Protein AF-A0A7X9IWI2-F1 (afdb_monomer_lite)

Secondary structure (DSSP, 8-state):
-----S-EEEETTPPPEESSP-S----SEEEEEEEEETTTTEEEEEEEEE-TT--------HHHHH-PSPPP-

Foldseek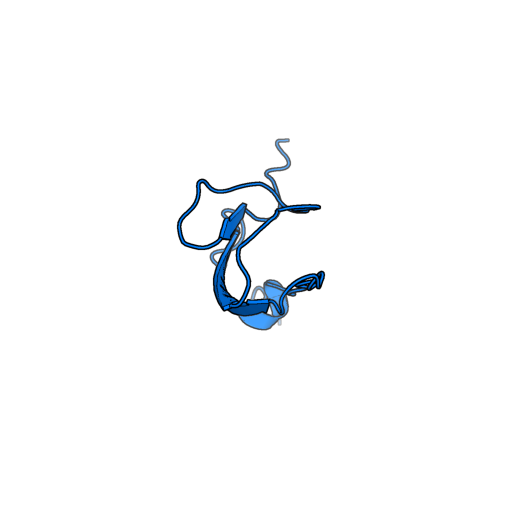 3Di:
DDPDQQKWKDKQPPDTDGPPDPDDDDDAAWIWIWIQGPVDRFIDTDIDGHHPPDDDDDDDDRCVVVPDDPPDD

Sequence (73 aa):
MFVLPWAYVSIDGSAPVETPLRGREVTAGRHRVVIDNPSMPCRLEEPVDVPAGEVVVVRRSLFERCGGPPAAR

pLDDT: mean 85.31, std 15.55, range [43.28, 97.94]

Structure (mmCIF, N/CA/C/O backbone):
data_AF-A0A7X9IWI2-F1
#
_entry.id   AF-A0A7X9IWI2-F1
#
loop_
_atom_site.group_PDB
_atom_site.id
_atom_site.type_symbol
_atom_site.label_atom_id
_atom_site.label_alt_id
_atom_site.label_comp_id
_atom_site.label_asym_id
_atom_site.label_entity_id
_atom_site.label_seq_id
_atom_site.pdbx_PDB_ins_code
_atom_site.Cartn_x
_atom_site.Cartn_y
_atom_site.Cartn_z
_atom_site.occupancy
_atom_site.B_iso_or_equiv
_atom_site.auth_seq_id
_atom_site.auth_comp_id
_atom_site.auth_asym_id
_atom_site.auth_atom_id
_atom_site.pdbx_PDB_model_num
ATOM 1 N N . MET A 1 1 ? 0.145 8.754 -27.932 1.00 43.28 1 MET A N 1
ATOM 2 C CA . MET A 1 1 ? 1.019 8.719 -26.742 1.00 43.28 1 MET A CA 1
ATOM 3 C C . MET A 1 1 ? 0.138 8.354 -25.563 1.00 43.28 1 MET A C 1
ATOM 5 O O . MET A 1 1 ? -0.687 9.171 -25.185 1.00 43.28 1 MET A O 1
ATOM 9 N N . PHE A 1 2 ? 0.210 7.119 -25.070 1.00 44.62 2 PHE A N 1
ATOM 10 C CA . PHE A 1 2 ? -0.550 6.711 -23.888 1.00 44.62 2 PHE A CA 1
ATOM 11 C C . PHE A 1 2 ? 0.370 6.855 -22.681 1.00 44.62 2 PHE A C 1
ATOM 13 O O . PHE A 1 2 ? 1.380 6.162 -22.589 1.00 44.62 2 PHE A O 1
ATOM 20 N N . VAL A 1 3 ? 0.061 7.801 -21.798 1.00 50.69 3 VAL A N 1
ATOM 21 C CA . VAL A 1 3 ? 0.638 7.826 -20.455 1.00 50.69 3 VAL A CA 1
ATOM 22 C C . VAL A 1 3 ? -0.077 6.738 -19.662 1.00 50.69 3 VAL A C 1
ATOM 24 O O . VAL A 1 3 ? -1.225 6.901 -19.268 1.00 50.69 3 VAL A O 1
ATOM 27 N N . LEU A 1 4 ? 0.560 5.576 -19.533 1.00 55.78 4 LEU A N 1
ATOM 28 C CA . LEU A 1 4 ? 0.090 4.538 -18.620 1.00 55.78 4 LEU A CA 1
ATOM 29 C C . LEU A 1 4 ? 0.273 5.043 -17.176 1.00 55.78 4 LEU A C 1
ATOM 31 O O . LEU A 1 4 ? 1.210 5.813 -16.927 1.00 55.78 4 LEU A O 1
ATOM 35 N N . PRO A 1 5 ? -0.595 4.652 -16.227 1.00 58.72 5 PRO A N 1
ATOM 36 C CA . PRO A 1 5 ? -0.402 4.980 -14.818 1.00 58.72 5 PRO A CA 1
ATOM 37 C C . PRO A 1 5 ? 1.000 4.560 -14.370 1.00 58.72 5 PRO A C 1
ATOM 39 O O . PRO A 1 5 ? 1.505 3.499 -14.742 1.00 58.72 5 PRO A O 1
ATOM 42 N N . TRP A 1 6 ? 1.646 5.409 -13.571 1.00 74.50 6 TRP A N 1
ATOM 43 C CA . TRP A 1 6 ? 3.028 5.180 -13.147 1.00 74.50 6 TRP A CA 1
ATOM 44 C C . TRP A 1 6 ? 3.174 3.970 -12.217 1.00 74.50 6 TRP A C 1
ATOM 46 O O . TRP A 1 6 ? 4.270 3.436 -12.118 1.00 74.50 6 TRP A O 1
ATOM 56 N N . ALA A 1 7 ? 2.111 3.540 -11.529 1.00 88.19 7 ALA A N 1
ATOM 57 C CA . ALA A 1 7 ? 2.069 2.276 -10.800 1.00 88.19 7 ALA A CA 1
ATOM 58 C C . ALA A 1 7 ? 0.624 1.840 -10.497 1.00 88.19 7 ALA A C 1
ATOM 60 O O . ALA A 1 7 ? -0.291 2.661 -10.404 1.00 88.19 7 ALA A O 1
ATOM 61 N N . TYR A 1 8 ? 0.451 0.545 -10.264 1.00 93.00 8 TYR A N 1
ATOM 62 C CA . TYR A 1 8 ? -0.723 -0.054 -9.650 1.00 93.00 8 TYR A CA 1
ATOM 63 C C . TYR A 1 8 ? -0.422 -0.447 -8.205 1.00 93.00 8 TYR A C 1
ATOM 65 O O . TYR A 1 8 ? 0.673 -0.906 -7.886 1.00 93.00 8 TYR A O 1
ATOM 73 N N . VAL A 1 9 ? -1.412 -0.295 -7.332 1.00 94.62 9 VAL A N 1
ATOM 74 C CA . VAL A 1 9 ? -1.366 -0.678 -5.921 1.00 94.62 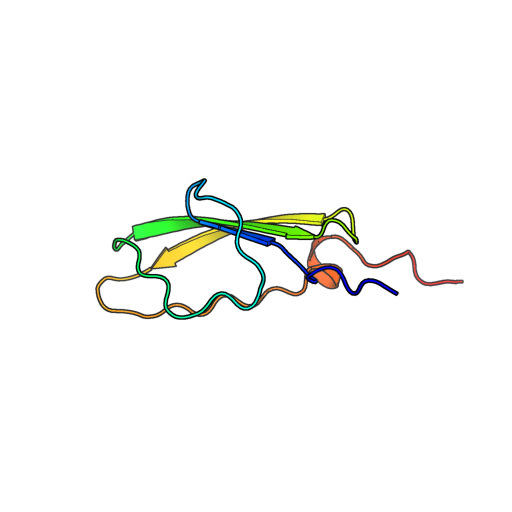9 VAL A CA 1
ATOM 75 C C . VAL A 1 9 ? -2.437 -1.717 -5.650 1.00 94.62 9 VAL A C 1
ATOM 77 O O . VAL A 1 9 ? -3.594 -1.524 -6.012 1.00 94.62 9 VAL A O 1
ATOM 80 N N . SER A 1 10 ? -2.076 -2.787 -4.953 1.00 95.81 10 SER A N 1
ATOM 81 C CA . SER A 1 10 ? -3.040 -3.682 -4.311 1.00 95.81 10 SER A CA 1
ATOM 82 C C . SER A 1 10 ? -2.752 -3.764 -2.819 1.00 95.81 10 SER A C 1
ATOM 84 O O . SER A 1 10 ? -1.598 -3.724 -2.392 1.00 95.81 10 SER A O 1
ATOM 86 N N . ILE A 1 11 ? -3.817 -3.851 -2.028 1.00 97.00 11 ILE A N 1
ATOM 87 C CA . ILE A 1 11 ? -3.748 -4.030 -0.576 1.00 97.00 11 ILE A CA 1
ATOM 88 C C . ILE A 1 11 ? -4.389 -5.377 -0.267 1.00 97.00 11 ILE A C 1
ATOM 90 O O . ILE A 1 11 ? -5.522 -5.618 -0.684 1.00 97.00 11 ILE A O 1
ATOM 94 N N . ASP A 1 12 ? -3.641 -6.269 0.377 1.00 96.75 12 ASP A N 1
ATOM 95 C CA . ASP A 1 12 ? -4.069 -7.620 0.767 1.00 96.75 12 ASP A CA 1
ATOM 96 C C . ASP A 1 12 ? -4.646 -8.460 -0.385 1.00 96.75 12 ASP A C 1
ATOM 98 O O . ASP A 1 12 ? -5.573 -9.247 -0.212 1.00 96.75 12 ASP A O 1
ATOM 102 N N . GLY A 1 13 ? -4.105 -8.284 -1.594 1.00 95.69 13 GLY A N 1
ATOM 103 C CA . GLY A 1 13 ? -4.553 -9.014 -2.786 1.00 95.69 13 GLY A CA 1
ATOM 104 C C . GLY A 1 13 ? -5.841 -8.482 -3.424 1.00 95.69 13 GLY A C 1
ATOM 105 O O . GLY A 1 13 ? -6.376 -9.125 -4.324 1.00 95.69 13 GLY A O 1
ATOM 106 N N . SER A 1 14 ? -6.336 -7.315 -2.999 1.00 95.44 14 SER A N 1
ATOM 107 C CA . SER A 1 14 ? -7.437 -6.628 -3.686 1.00 95.44 14 SER A CA 1
ATOM 108 C C . SER A 1 14 ? -7.091 -6.263 -5.135 1.00 95.44 14 SER A C 1
ATOM 110 O O . SER A 1 14 ? -5.923 -6.217 -5.527 1.00 95.44 14 SER A O 1
ATOM 112 N N . ALA A 1 15 ? -8.128 -5.995 -5.937 1.00 94.62 15 ALA A N 1
ATOM 113 C CA . ALA A 1 15 ? -7.960 -5.585 -7.326 1.00 94.62 15 ALA A CA 1
ATOM 114 C C . ALA A 1 15 ? -6.997 -4.382 -7.433 1.00 94.62 15 ALA A C 1
ATOM 116 O O . ALA A 1 15 ? -7.138 -3.436 -6.648 1.00 94.62 15 ALA A O 1
ATOM 117 N N . PRO A 1 16 ? -6.039 -4.406 -8.381 1.00 93.50 16 PRO A N 1
ATOM 118 C CA . PRO A 1 16 ? -5.087 -3.319 -8.546 1.00 93.50 16 PRO A CA 1
ATOM 119 C C . PRO A 1 16 ? -5.787 -1.988 -8.829 1.00 93.50 16 PRO A C 1
ATOM 121 O O . PRO A 1 16 ? -6.741 -1.925 -9.602 1.00 93.50 16 PRO A O 1
ATOM 124 N N . VAL A 1 17 ? -5.290 -0.920 -8.210 1.00 93.12 17 VAL A N 1
ATOM 125 C CA . VAL A 1 17 ? -5.795 0.449 -8.359 1.00 93.12 17 VAL A CA 1
ATOM 126 C C . VAL A 1 17 ? -4.647 1.374 -8.728 1.00 93.12 17 VAL A C 1
ATOM 128 O O . VAL A 1 17 ? -3.526 1.181 -8.267 1.00 93.12 17 VAL A O 1
ATOM 131 N N . GLU A 1 18 ? -4.903 2.393 -9.535 1.00 91.75 18 GLU A N 1
ATOM 132 C CA . GLU A 1 18 ? -3.862 3.336 -9.942 1.00 91.75 18 GLU A CA 1
ATOM 133 C C . GLU A 1 18 ? -3.435 4.257 -8.793 1.00 91.75 18 GLU A C 1
ATOM 135 O O . GLU A 1 18 ? -4.228 4.670 -7.942 1.00 91.75 18 GLU A O 1
ATOM 140 N N . THR A 1 19 ? -2.154 4.606 -8.772 1.00 88.19 19 THR A N 1
ATOM 141 C CA . THR A 1 19 ? -1.634 5.651 -7.895 1.00 88.19 19 THR A CA 1
ATOM 142 C C . THR A 1 19 ? -1.973 7.060 -8.421 1.00 88.19 19 THR A C 1
ATOM 144 O O . THR A 1 19 ? -1.819 7.326 -9.613 1.00 88.19 19 THR A O 1
ATOM 147 N N . PRO A 1 20 ? -2.313 8.031 -7.544 1.00 89.31 20 PRO A N 1
ATOM 148 C CA . PRO A 1 20 ? -2.330 7.936 -6.085 1.00 89.31 20 PRO A CA 1
ATOM 149 C C . PRO A 1 20 ? -3.621 7.311 -5.532 1.00 89.31 20 PRO A C 1
ATOM 151 O O . PRO A 1 20 ? -4.716 7.813 -5.771 1.00 89.31 20 PRO A O 1
ATOM 154 N N . LEU A 1 21 ? -3.476 6.299 -4.674 1.00 89.38 21 LEU A N 1
ATOM 155 C CA . LEU A 1 21 ? -4.581 5.744 -3.892 1.00 89.38 21 LEU A CA 1
ATOM 156 C C . LEU A 1 21 ? -4.811 6.600 -2.636 1.00 89.38 21 LEU A C 1
ATOM 158 O O . LEU A 1 21 ? -3.894 6.794 -1.838 1.00 89.38 21 LEU A O 1
ATOM 162 N N . ARG A 1 22 ? -6.030 7.122 -2.457 1.00 90.81 22 ARG A N 1
ATOM 163 C CA . ARG A 1 22 ? -6.418 7.971 -1.315 1.00 90.81 22 ARG A CA 1
ATOM 164 C C . ARG A 1 22 ? -7.657 7.416 -0.622 1.00 90.81 22 ARG A C 1
ATOM 166 O O . ARG A 1 22 ? -8.532 6.879 -1.289 1.00 90.81 22 ARG A O 1
ATOM 173 N N . GLY A 1 23 ? -7.735 7.597 0.697 1.00 87.81 23 GLY A N 1
ATOM 174 C CA . GLY A 1 23 ? -8.952 7.335 1.475 1.00 87.81 23 GLY A CA 1
ATOM 175 C C . GLY A 1 23 ? -9.420 5.879 1.466 1.00 87.81 23 GLY A C 1
ATOM 176 O O . GLY A 1 23 ? -10.607 5.627 1.633 1.00 87.81 23 GLY A O 1
ATOM 177 N N . ARG A 1 24 ? -8.517 4.917 1.233 1.00 93.38 24 ARG A N 1
ATOM 178 C CA . ARG A 1 24 ? -8.869 3.501 1.316 1.00 93.38 24 ARG A CA 1
ATOM 179 C C . ARG A 1 24 ? -8.949 3.090 2.782 1.00 93.38 24 ARG A C 1
ATOM 181 O O . ARG A 1 24 ? -7.936 3.107 3.474 1.00 93.38 24 ARG A O 1
ATOM 188 N N . GLU A 1 25 ? -10.136 2.687 3.212 1.00 95.44 25 GLU A N 1
ATOM 189 C CA . GLU A 1 25 ? -10.340 2.069 4.519 1.00 95.44 25 GLU A CA 1
ATOM 190 C C . GLU A 1 25 ? -9.799 0.637 4.530 1.00 95.44 25 GLU A C 1
ATOM 192 O O . GLU A 1 25 ? -9.948 -0.115 3.560 1.00 95.44 25 GLU A O 1
ATOM 197 N N . VAL A 1 26 ? -9.165 0.279 5.643 1.00 95.38 26 VAL A N 1
ATOM 198 C CA . VAL A 1 26 ? -8.664 -1.060 5.958 1.00 95.38 26 VAL A CA 1
ATOM 199 C C . VAL A 1 26 ? -8.934 -1.344 7.433 1.00 95.38 26 VAL A C 1
ATOM 201 O O . VAL A 1 26 ? -9.153 -0.424 8.224 1.00 95.38 26 VAL A O 1
ATOM 204 N N . THR A 1 27 ? -8.942 -2.618 7.817 1.00 97.44 27 THR A N 1
ATOM 205 C CA . THR A 1 27 ? -8.981 -2.993 9.237 1.00 97.44 27 THR A CA 1
ATOM 206 C C . THR A 1 27 ? -7.714 -2.523 9.949 1.00 97.44 27 THR A C 1
ATOM 208 O O . THR A 1 27 ? -6.693 -2.327 9.312 1.00 97.44 27 THR A O 1
ATOM 211 N N . ALA A 1 28 ? -7.735 -2.379 11.272 1.00 97.62 28 ALA A N 1
ATOM 212 C CA . ALA A 1 28 ? -6.486 -2.180 12.004 1.00 97.62 28 ALA A CA 1
ATOM 213 C C . ALA A 1 28 ? -5.607 -3.439 11.910 1.00 97.62 28 ALA A C 1
ATOM 215 O O . ALA A 1 28 ? -6.116 -4.557 12.030 1.00 97.62 28 ALA A O 1
ATOM 216 N N . GLY A 1 29 ? -4.298 -3.263 11.743 1.00 97.88 29 GLY A N 1
ATOM 217 C CA . GLY A 1 29 ? -3.336 -4.360 11.702 1.00 97.88 29 GLY A CA 1
ATOM 218 C C . GLY A 1 29 ? -2.306 -4.237 10.587 1.00 97.88 29 GLY A C 1
ATOM 219 O O . GLY A 1 29 ? -2.055 -3.161 10.048 1.00 97.88 29 GLY A O 1
ATOM 220 N N . ARG A 1 30 ? -1.665 -5.367 10.282 1.00 97.75 30 ARG A N 1
ATOM 221 C CA . ARG A 1 30 ? -0.597 -5.453 9.288 1.00 97.75 30 ARG A CA 1
ATOM 222 C C . ARG A 1 30 ? -1.170 -5.786 7.916 1.00 97.75 30 ARG A C 1
ATOM 224 O O . ARG A 1 30 ? -1.775 -6.841 7.745 1.00 97.75 30 ARG A O 1
ATOM 231 N N . HIS A 1 31 ? -0.885 -4.932 6.944 1.00 97.81 31 HIS A N 1
ATOM 232 C CA . HIS A 1 31 ? -1.329 -5.064 5.561 1.00 97.81 31 HIS A CA 1
ATOM 233 C C . HIS A 1 31 ? -0.160 -5.324 4.623 1.00 97.81 31 HIS A C 1
ATOM 235 O O . HIS A 1 31 ? 0.948 -4.819 4.829 1.00 97.81 31 HIS A O 1
ATOM 241 N N . ARG A 1 32 ? -0.412 -6.087 3.559 1.00 97.75 32 ARG A N 1
ATOM 242 C CA . ARG A 1 32 ? 0.531 -6.244 2.448 1.00 97.75 32 ARG A CA 1
ATOM 243 C C . ARG A 1 32 ? 0.140 -5.288 1.336 1.00 97.75 32 ARG A C 1
ATOM 245 O O . ARG A 1 32 ? -0.862 -5.499 0.656 1.00 97.75 32 ARG A O 1
ATOM 252 N N . VAL A 1 33 ? 0.967 -4.275 1.115 1.00 96.50 33 VAL A N 1
ATOM 253 C CA . VAL A 1 33 ? 0.829 -3.344 -0.003 1.00 96.50 33 VAL A CA 1
ATOM 254 C C . VAL A 1 33 ? 1.767 -3.787 -1.118 1.00 96.50 33 VAL A C 1
ATOM 256 O O . VAL A 1 33 ? 2.979 -3.833 -0.931 1.00 96.50 33 VAL A O 1
ATOM 259 N N . VAL A 1 34 ? 1.222 -4.112 -2.285 1.00 95.31 34 VAL A N 1
ATOM 260 C CA . VAL A 1 34 ? 2.013 -4.410 -3.484 1.00 95.31 34 VAL A CA 1
ATOM 261 C C . VAL A 1 34 ? 1.913 -3.226 -4.426 1.00 95.31 34 VAL A C 1
ATOM 263 O O . VAL A 1 34 ? 0.806 -2.820 -4.773 1.00 95.31 34 VAL A O 1
ATOM 266 N N . ILE A 1 35 ? 3.059 -2.694 -4.840 1.00 93.81 35 ILE A N 1
ATOM 267 C CA . ILE A 1 35 ? 3.180 -1.603 -5.805 1.00 93.81 35 ILE A CA 1
ATOM 268 C C . ILE A 1 35 ? 3.891 -2.159 -7.035 1.00 93.81 35 ILE A C 1
ATOM 270 O O . ILE A 1 35 ? 5.019 -2.634 -6.928 1.00 93.81 35 ILE A O 1
ATOM 274 N N . ASP A 1 36 ? 3.242 -2.106 -8.189 1.00 91.31 36 ASP A N 1
ATOM 275 C CA . ASP A 1 36 ? 3.748 -2.665 -9.440 1.00 91.31 36 ASP A CA 1
ATOM 276 C C . ASP A 1 36 ? 3.718 -1.609 -10.542 1.00 91.31 36 ASP A C 1
ATOM 278 O O . ASP A 1 36 ? 2.692 -0.970 -10.765 1.00 91.31 36 ASP A O 1
ATOM 282 N N . ASN A 1 37 ? 4.839 -1.399 -11.225 1.00 87.88 37 ASN A N 1
ATOM 283 C CA . ASN A 1 37 ? 4.909 -0.488 -12.363 1.00 87.88 37 ASN A CA 1
ATOM 284 C C . ASN A 1 37 ? 5.100 -1.308 -13.649 1.00 87.88 37 ASN A C 1
ATOM 286 O O . ASN A 1 37 ? 6.159 -1.891 -13.842 1.00 87.88 37 ASN A O 1
ATOM 290 N N . PRO A 1 38 ? 4.140 -1.334 -14.587 1.00 82.12 38 PRO A N 1
ATOM 291 C CA . PRO A 1 38 ? 4.299 -2.113 -15.817 1.00 82.12 38 PRO A CA 1
ATOM 292 C C . PRO A 1 38 ? 5.371 -1.541 -16.763 1.00 82.12 38 PRO A C 1
ATOM 294 O O . PRO A 1 38 ? 5.899 -2.260 -17.605 1.00 82.12 38 PRO A O 1
ATOM 297 N N . SER A 1 39 ? 5.688 -0.246 -16.648 1.00 79.81 39 SER A N 1
ATOM 298 C CA . SER A 1 39 ? 6.663 0.451 -17.503 1.00 79.81 39 SER A CA 1
ATOM 299 C C . SER A 1 39 ? 8.095 0.373 -16.967 1.00 79.81 39 SER A C 1
ATOM 301 O O . SER A 1 39 ? 9.042 0.680 -17.686 1.00 79.81 39 SER A O 1
ATOM 303 N N . MET A 1 40 ? 8.264 -0.022 -15.707 1.00 78.44 40 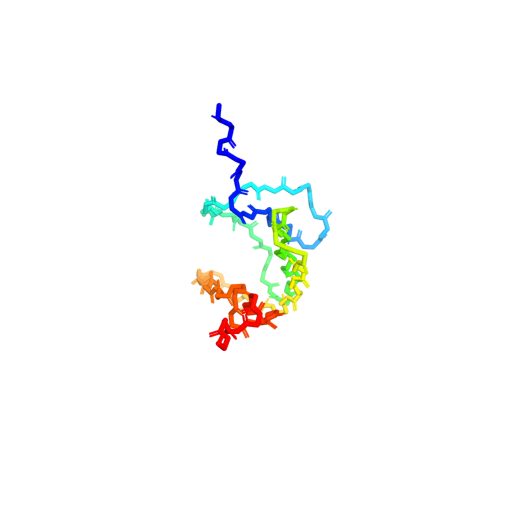MET A N 1
ATOM 304 C CA . MET A 1 40 ? 9.559 -0.242 -15.074 1.00 78.44 40 MET A CA 1
ATOM 305 C C . MET A 1 40 ? 9.467 -1.557 -14.312 1.00 78.44 40 MET A C 1
ATOM 307 O O . MET A 1 40 ? 8.732 -1.563 -13.335 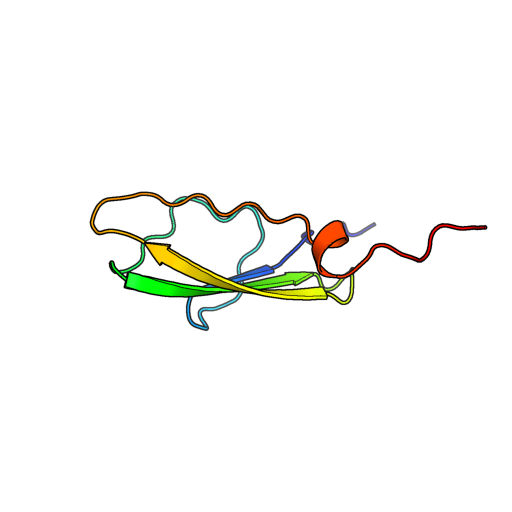1.00 78.44 40 MET A O 1
ATOM 311 N N . PRO A 1 41 ? 10.193 -2.624 -14.699 1.00 78.56 41 PRO A N 1
ATOM 312 C CA . PRO A 1 41 ? 10.028 -3.982 -14.168 1.00 78.56 41 PRO A CA 1
ATOM 313 C C . PRO A 1 41 ? 10.392 -4.061 -12.676 1.00 78.56 41 PRO A C 1
ATOM 315 O O . PRO A 1 41 ? 11.457 -4.529 -12.283 1.00 78.56 41 PRO A O 1
ATOM 318 N N . CYS A 1 42 ? 9.502 -3.548 -11.839 1.00 84.81 42 CYS A N 1
ATOM 319 C CA . CYS A 1 42 ? 9.694 -3.272 -10.434 1.00 84.81 42 CYS A CA 1
ATOM 320 C C . CYS A 1 42 ? 8.368 -3.524 -9.738 1.00 84.81 42 CYS A C 1
ATOM 322 O O . CYS A 1 42 ? 7.405 -2.765 -9.879 1.00 84.81 42 CYS A O 1
ATOM 324 N N . ARG A 1 43 ? 8.368 -4.597 -8.956 1.00 90.56 43 ARG A N 1
ATOM 325 C CA . ARG A 1 43 ? 7.273 -4.981 -8.087 1.00 90.56 43 ARG A CA 1
ATOM 326 C C . ARG A 1 43 ? 7.776 -4.930 -6.659 1.00 90.56 43 ARG A C 1
ATOM 328 O O . ARG A 1 43 ? 8.642 -5.711 -6.271 1.00 90.56 43 ARG A O 1
ATOM 335 N N . LEU A 1 44 ? 7.247 -3.989 -5.895 1.00 92.06 44 LEU A N 1
ATOM 336 C CA . LEU A 1 44 ? 7.607 -3.768 -4.507 1.00 92.06 44 LEU A CA 1
ATOM 337 C C . LEU A 1 44 ? 6.510 -4.314 -3.601 1.00 92.06 44 LEU A C 1
ATOM 339 O O . LEU A 1 44 ? 5.331 -4.038 -3.810 1.00 92.06 44 LEU A O 1
ATOM 343 N N . GLU A 1 45 ? 6.905 -5.054 -2.573 1.00 94.81 45 GLU A N 1
ATOM 344 C CA . GLU A 1 45 ? 5.992 -5.541 -1.547 1.00 94.81 45 GLU A CA 1
ATOM 345 C C . GLU A 1 45 ? 6.359 -4.925 -0.200 1.00 94.81 45 GLU A C 1
ATOM 347 O O . GLU A 1 45 ? 7.458 -5.125 0.314 1.00 94.81 45 GLU A O 1
ATOM 352 N N . GLU A 1 46 ? 5.434 -4.159 0.366 1.00 93.88 46 GLU A N 1
ATOM 353 C CA . GLU A 1 46 ? 5.612 -3.414 1.605 1.00 93.88 46 GLU A CA 1
ATOM 354 C C . GLU A 1 46 ? 4.647 -3.938 2.670 1.00 93.88 46 GLU A C 1
ATOM 356 O O . GLU A 1 46 ? 3.428 -3.829 2.500 1.00 93.88 46 GLU A O 1
ATOM 361 N N . PRO A 1 47 ? 5.148 -4.477 3.792 1.00 96.44 47 PRO A N 1
ATOM 362 C CA . PRO A 1 47 ? 4.329 -4.607 4.983 1.00 96.44 47 PRO A CA 1
ATOM 363 C C . PRO A 1 47 ? 4.078 -3.215 5.575 1.00 96.44 47 PRO A C 1
ATOM 365 O O . PRO A 1 47 ? 5.017 -2.442 5.771 1.00 96.44 47 PRO A O 1
ATOM 368 N N . VAL A 1 48 ? 2.819 -2.903 5.869 1.00 96.81 48 VAL A N 1
ATOM 369 C CA . VAL A 1 48 ? 2.407 -1.624 6.456 1.00 96.81 48 VAL A CA 1
ATOM 370 C C . VAL A 1 48 ? 1.504 -1.900 7.646 1.00 96.81 48 VAL A C 1
ATOM 372 O O . VAL A 1 48 ? 0.456 -2.521 7.494 1.00 96.81 48 VAL A O 1
ATOM 375 N N . ASP A 1 49 ? 1.909 -1.437 8.822 1.00 97.94 49 ASP A N 1
ATOM 376 C CA . ASP A 1 49 ? 1.095 -1.511 10.031 1.00 97.94 49 ASP A CA 1
ATOM 377 C C . ASP A 1 49 ? 0.197 -0.274 10.117 1.00 97.94 49 ASP A C 1
ATOM 379 O O . ASP A 1 49 ? 0.682 0.857 10.061 1.00 97.94 49 ASP A O 1
ATOM 383 N N . VAL A 1 50 ? -1.113 -0.493 10.227 1.00 97.44 50 VAL A N 1
ATOM 384 C CA . VAL A 1 50 ? -2.135 0.552 10.329 1.00 97.44 50 VAL A CA 1
ATOM 385 C C . VAL A 1 50 ? -2.800 0.457 11.705 1.00 97.44 50 VAL A C 1
ATOM 387 O O . VAL A 1 50 ? -3.555 -0.488 11.955 1.00 97.44 50 VAL A O 1
ATOM 390 N N . PRO A 1 51 ? -2.521 1.396 12.627 1.00 97.25 51 PRO A N 1
ATOM 391 C CA . PRO A 1 51 ? -3.196 1.444 13.918 1.00 97.25 51 PRO A CA 1
ATOM 392 C C . PRO A 1 51 ? -4.693 1.751 13.778 1.00 97.25 51 PRO A C 1
ATOM 394 O O . PRO A 1 51 ? -5.145 2.356 12.805 1.00 97.25 51 PRO A O 1
ATOM 397 N N . ALA A 1 52 ? -5.480 1.349 14.776 1.00 96.50 52 ALA A N 1
ATOM 398 C CA . ALA A 1 52 ? -6.918 1.596 14.776 1.00 96.50 52 ALA A CA 1
ATOM 399 C C . ALA A 1 52 ? -7.229 3.100 14.812 1.00 96.50 52 ALA A C 1
ATOM 401 O O . ALA A 1 52 ? -6.762 3.815 15.695 1.00 96.50 52 ALA A O 1
ATOM 402 N N . GLY A 1 53 ? -8.053 3.561 13.868 1.00 95.94 53 GLY A N 1
ATOM 403 C CA . GLY A 1 53 ? -8.460 4.966 13.771 1.00 95.94 53 GLY A CA 1
ATOM 404 C C . GLY A 1 53 ? -7.394 5.903 13.197 1.00 95.94 53 GLY A C 1
ATOM 405 O O . GLY A 1 53 ? -7.627 7.109 13.146 1.00 95.94 53 GLY A O 1
ATOM 406 N N . GLU A 1 54 ? -6.251 5.377 12.749 1.00 96.25 54 GLU A N 1
ATOM 407 C CA . GLU A 1 54 ? -5.165 6.175 12.183 1.00 96.25 54 GLU A CA 1
ATOM 408 C C . GLU A 1 54 ? -5.097 6.090 10.656 1.00 96.25 54 GLU A C 1
ATOM 410 O O . GLU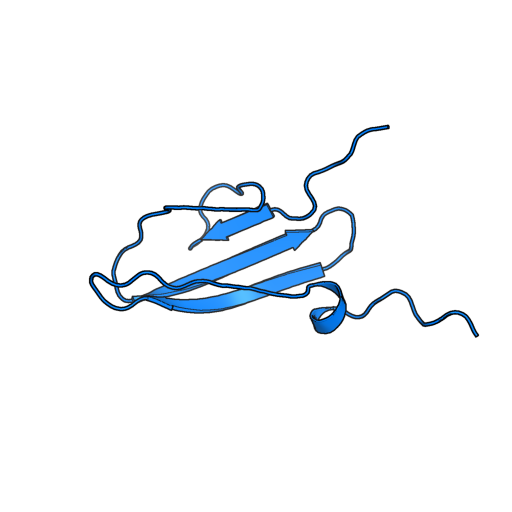 A 1 54 ? -5.506 5.114 10.028 1.00 96.25 54 GLU A O 1
ATOM 415 N N . VAL A 1 55 ? -4.524 7.134 10.051 1.00 94.75 55 VAL A N 1
ATOM 416 C CA . VAL A 1 55 ? -4.231 7.183 8.617 1.00 94.75 55 VAL A CA 1
ATOM 417 C C . VAL A 1 55 ? -2.727 7.086 8.416 1.00 94.75 55 VAL A C 1
ATOM 419 O O . VAL A 1 55 ? -1.977 7.982 8.801 1.00 94.75 55 VAL A O 1
ATOM 422 N N . VAL A 1 56 ? -2.292 6.026 7.738 1.00 95.38 56 VAL A N 1
ATOM 423 C CA . VAL A 1 56 ? -0.885 5.823 7.383 1.00 95.38 56 VAL A CA 1
ATOM 424 C C . VAL A 1 56 ? -0.648 6.224 5.931 1.00 95.38 56 VAL A C 1
ATOM 426 O O . VAL A 1 56 ? -1.334 5.771 5.016 1.00 95.38 56 VAL A O 1
ATOM 429 N N . VAL A 1 57 ? 0.358 7.073 5.705 1.00 94.50 57 VAL A N 1
ATOM 430 C CA . VAL A 1 57 ? 0.759 7.511 4.362 1.00 94.50 57 VAL A CA 1
ATOM 431 C C . VAL A 1 57 ? 2.001 6.749 3.922 1.00 94.50 57 VAL A C 1
ATOM 433 O O . VAL A 1 57 ? 3.089 6.930 4.465 1.00 94.50 57 VAL A O 1
ATOM 436 N N . VAL A 1 58 ? 1.857 5.946 2.872 1.00 92.38 58 VAL A N 1
ATOM 437 C CA . VAL A 1 58 ? 2.966 5.203 2.269 1.00 92.38 58 VAL A CA 1
ATOM 438 C C . VAL A 1 58 ? 3.494 5.975 1.063 1.00 92.38 58 VAL A C 1
ATOM 440 O O . VAL A 1 58 ? 2.767 6.238 0.107 1.00 92.38 58 VAL A O 1
ATOM 443 N N . ARG A 1 59 ? 4.780 6.337 1.095 1.00 91.12 59 ARG A N 1
ATOM 444 C CA . ARG A 1 59 ? 5.504 6.938 -0.037 1.00 91.12 59 ARG A CA 1
ATOM 445 C C . ARG A 1 59 ? 6.708 6.075 -0.377 1.00 91.12 59 ARG A C 1
ATOM 447 O O . ARG A 1 59 ? 7.504 5.766 0.511 1.00 91.12 59 ARG A O 1
ATOM 454 N N . ARG A 1 60 ? 6.843 5.682 -1.643 1.00 89.62 60 ARG A N 1
ATOM 455 C CA . ARG A 1 60 ? 7.958 4.860 -2.128 1.00 89.62 60 ARG A CA 1
ATOM 456 C C . ARG A 1 60 ? 8.480 5.385 -3.458 1.00 89.62 60 ARG A C 1
ATOM 458 O O . ARG A 1 60 ? 7.700 5.657 -4.365 1.00 89.62 60 ARG A O 1
ATOM 465 N N . SER A 1 61 ? 9.803 5.493 -3.548 1.00 85.69 61 SER A N 1
ATOM 466 C CA . SER A 1 61 ? 10.532 5.731 -4.792 1.00 85.69 61 SER A CA 1
ATOM 467 C C . SER A 1 61 ? 10.861 4.376 -5.409 1.00 85.69 61 SER A C 1
ATOM 469 O O . SER A 1 61 ? 11.721 3.652 -4.913 1.00 85.69 61 SER A O 1
ATOM 471 N N . LEU A 1 62 ? 10.143 3.986 -6.462 1.00 83.88 62 LEU A N 1
ATOM 472 C CA . LEU A 1 62 ? 10.388 2.695 -7.113 1.00 83.88 62 LEU A CA 1
ATOM 473 C C . LEU A 1 62 ? 11.767 2.653 -7.799 1.00 83.88 62 LEU A C 1
ATOM 475 O O . LEU A 1 62 ? 12.413 1.610 -7.807 1.00 83.88 62 LEU A O 1
ATOM 479 N N . PHE A 1 63 ? 12.249 3.796 -8.295 1.00 80.81 63 PHE A N 1
ATOM 480 C CA . PHE A 1 63 ? 13.583 3.937 -8.885 1.00 80.81 63 PHE A CA 1
ATOM 481 C C . PHE A 1 63 ? 14.696 3.589 -7.886 1.00 80.81 63 PHE A C 1
ATOM 483 O O . PHE A 1 63 ? 15.617 2.848 -8.208 1.00 80.81 63 PHE A O 1
ATOM 490 N N . GLU A 1 64 ? 14.596 4.079 -6.649 1.00 83.38 64 GLU A N 1
ATOM 491 C CA . GLU A 1 64 ? 15.577 3.774 -5.599 1.00 83.38 64 GLU A CA 1
ATOM 492 C C . GLU A 1 64 ? 15.499 2.318 -5.133 1.00 83.38 64 GLU A C 1
ATOM 494 O O . GLU A 1 64 ? 16.515 1.723 -4.788 1.00 83.38 64 GLU A O 1
ATOM 499 N N . ARG A 1 65 ? 14.293 1.735 -5.110 1.00 83.69 65 ARG A N 1
ATOM 500 C CA . ARG A 1 65 ? 14.056 0.389 -4.561 1.00 83.69 65 ARG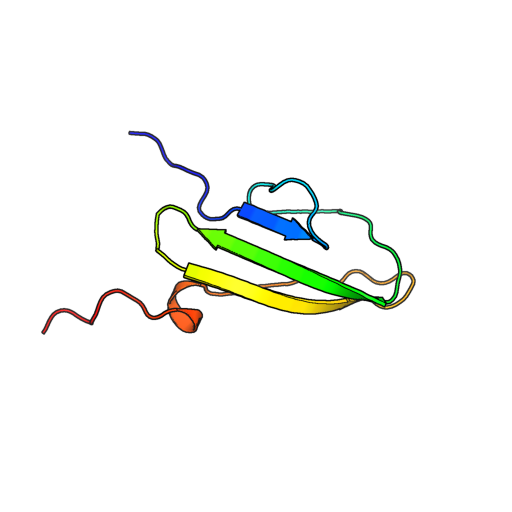 A CA 1
ATOM 501 C C . ARG A 1 65 ? 14.426 -0.729 -5.531 1.00 83.69 65 ARG A C 1
ATOM 503 O O . ARG A 1 65 ? 14.848 -1.787 -5.080 1.00 83.69 65 ARG A O 1
ATOM 510 N N . CYS A 1 66 ? 14.264 -0.497 -6.829 1.00 80.62 66 CYS A N 1
ATOM 511 C CA . CYS A 1 66 ? 14.518 -1.493 -7.871 1.00 80.62 66 CYS A CA 1
ATOM 512 C C . CYS A 1 66 ? 15.744 -1.176 -8.738 1.00 80.62 66 CYS A C 1
ATOM 514 O O . CYS A 1 66 ? 16.107 -1.985 -9.587 1.00 80.62 66 CYS A O 1
ATOM 516 N N . GLY A 1 67 ? 16.396 -0.033 -8.508 1.00 69.69 67 GLY A N 1
ATOM 517 C CA . GLY A 1 67 ? 17.477 0.466 -9.346 1.00 69.69 67 GLY A CA 1
ATOM 518 C C . GLY A 1 67 ? 16.936 1.192 -10.577 1.00 69.69 67 GLY A C 1
ATOM 519 O O . GLY A 1 67 ? 16.056 0.705 -11.285 1.00 69.69 67 GLY A O 1
ATOM 520 N N . GLY A 1 68 ? 17.471 2.383 -10.838 1.00 59.91 68 GLY A N 1
ATOM 521 C CA . GLY A 1 68 ? 17.299 3.037 -12.130 1.00 59.91 68 GLY A CA 1
ATOM 522 C C . GLY A 1 68 ? 17.968 2.256 -13.263 1.00 59.91 68 GLY A C 1
ATOM 523 O O . GLY A 1 68 ? 18.769 1.358 -12.989 1.00 59.91 68 GLY A O 1
ATOM 524 N N . PRO A 1 69 ? 17.721 2.614 -14.541 1.00 55.94 69 PRO A N 1
ATOM 525 C CA . PRO A 1 69 ? 18.609 2.176 -15.612 1.00 55.94 69 PRO A CA 1
ATOM 526 C C . PRO A 1 69 ? 20.061 2.485 -15.204 1.00 55.94 69 PRO A C 1
ATOM 528 O O . PRO A 1 69 ? 20.293 3.531 -14.582 1.00 55.94 69 PRO A O 1
ATOM 531 N N . PRO A 1 70 ? 21.030 1.593 -15.492 1.00 53.00 70 PRO A N 1
ATOM 532 C CA . PRO A 1 70 ? 22.424 1.845 -15.149 1.00 53.00 70 PRO A CA 1
ATOM 533 C C . PRO A 1 70 ? 22.806 3.226 -15.674 1.00 53.00 70 PRO A C 1
ATOM 535 O O . PRO A 1 70 ? 22.505 3.549 -16.825 1.00 53.00 70 PRO A O 1
ATOM 538 N N . ALA A 1 71 ? 23.406 4.052 -14.810 1.00 51.94 71 ALA A N 1
ATOM 539 C CA . ALA A 1 71 ? 23.857 5.380 -15.198 1.00 51.94 71 ALA A CA 1
ATOM 540 C C . ALA A 1 71 ? 24.689 5.243 -16.479 1.00 51.94 71 ALA A C 1
ATOM 542 O O . ALA A 1 71 ? 25.639 4.455 -16.509 1.00 51.94 71 ALA A O 1
ATOM 543 N N . ALA A 1 72 ? 24.283 5.939 -17.544 1.00 50.66 72 ALA A N 1
ATOM 544 C CA . ALA A 1 72 ? 25.036 5.953 -18.788 1.00 50.66 72 ALA A CA 1
ATOM 545 C C . ALA A 1 72 ? 26.460 6.431 -18.464 1.00 50.66 72 ALA A C 1
ATOM 547 O O . ALA A 1 72 ? 26.631 7.511 -17.896 1.00 50.66 72 ALA A O 1
ATOM 548 N N . ARG A 1 73 ? 27.449 5.572 -18.729 1.00 43.47 73 ARG A N 1
ATOM 549 C CA . ARG A 1 73 ? 28.868 5.933 -18.688 1.00 43.47 73 ARG A CA 1
ATOM 550 C C . ARG A 1 73 ? 29.238 6.712 -19.936 1.00 43.47 73 ARG A C 1
ATOM 552 O O . ARG A 1 73 ? 28.702 6.352 -21.008 1.00 43.47 73 ARG A O 1
#

Radius of gyration: 14.0 Å; chains: 1; bounding box: 39×18×42 Å